Protein AF-A0A401ULP3-F1 (afdb_monomer_lite)

Radius of gyration: 19.51 Å; chains: 1; bounding box: 45×27×62 Å

Foldseek 3Di:
DDDDPVNVVVVLVVQLQVLLQPVLLVLLLVLLLVLCCVQPVVVDDDDPDDDPSQQSDPVQWDWAADPVGIDIDRQDWDQAPVRDIDRVLCCQQCLDDDNDDDPPDPSSHHRNSVVVSVVCCVVVVSSVVSSQVSSVVVVHNDD

Organism: NCBI:txid360422

InterPro domains:
  IPR059656 YomN [PF27376] (4-137)

Secondary structure (DSSP, 8-state):
----HHHHHHHHHHHHHHHIIIIIHHHHHHHHHHHIIIIIITT---SSS----GGG-GGGEEEEEETTEEEEEE--EEE-TTS-EEEHHHHHHHT---SS-SS--GGGS---HHHHHHHHHHHHTHHHHHHHHHHHHTT----

Structure (mmCIF, N/CA/C/O backbone):
data_AF-A0A401ULP3-F1
#
_entry.id   AF-A0A401ULP3-F1
#
loop_
_atom_site.group_PDB
_atom_site.id
_atom_site.type_symbol
_atom_site.label_atom_id
_atom_site.label_alt_id
_atom_site.label_comp_id
_atom_site.label_asym_id
_atom_site.label_entity_id
_atom_site.label_seq_id
_atom_site.pdbx_PDB_ins_code
_atom_site.Cartn_x
_atom_site.Cartn_y
_atom_site.Cartn_z
_atom_site.occupancy
_atom_site.B_iso_or_equiv
_atom_site.auth_seq_id
_atom_site.auth_comp_id
_atom_site.auth_asym_id
_atom_site.auth_atom_id
_atom_site.pdbx_PDB_model_num
ATOM 1 N N . MET A 1 1 ? -19.408 12.206 35.248 1.00 45.12 1 MET A N 1
ATOM 2 C CA . MET A 1 1 ? -19.556 12.750 33.882 1.00 45.12 1 MET A CA 1
ATOM 3 C C . MET A 1 1 ? -20.337 11.733 33.071 1.00 45.12 1 MET A C 1
ATOM 5 O O . MET A 1 1 ? -19.832 10.638 32.865 1.00 45.12 1 MET A O 1
ATOM 9 N N . ALA A 1 2 ? -21.592 12.026 32.736 1.00 46.75 2 ALA A N 1
ATOM 10 C CA . ALA A 1 2 ? -22.386 11.152 31.881 1.00 46.75 2 ALA A CA 1
ATOM 11 C C . ALA A 1 2 ? -22.049 11.496 30.427 1.00 46.75 2 ALA A C 1
ATOM 13 O O . ALA A 1 2 ? -22.550 12.487 29.910 1.00 46.75 2 ALA A O 1
ATOM 14 N N . ASN A 1 3 ? -21.172 10.714 29.794 1.00 63.25 3 ASN A N 1
ATOM 15 C CA . ASN A 1 3 ? -21.033 10.775 28.340 1.00 63.25 3 ASN A CA 1
ATOM 16 C C . ASN A 1 3 ? -22.357 10.267 27.760 1.00 63.25 3 ASN A C 1
ATOM 18 O O . ASN A 1 3 ? -22.737 9.121 28.022 1.00 63.25 3 ASN A O 1
ATOM 22 N N . ASN A 1 4 ? -23.081 11.095 27.011 1.00 83.38 4 ASN A N 1
ATOM 23 C CA . ASN A 1 4 ? -24.243 10.595 26.281 1.00 83.38 4 ASN A CA 1
ATOM 24 C C . ASN A 1 4 ? -23.764 9.670 25.139 1.00 83.38 4 ASN A C 1
ATOM 26 O O . ASN A 1 4 ? -22.616 9.732 24.692 1.00 83.38 4 ASN A O 1
ATOM 30 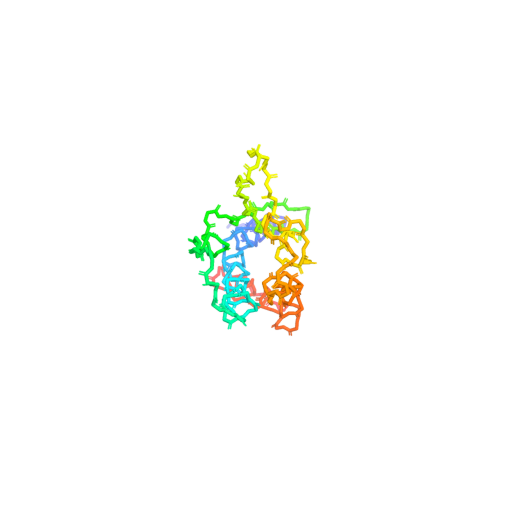N N . LEU A 1 5 ? -24.634 8.772 24.672 1.00 86.88 5 LEU A N 1
ATOM 31 C CA . LEU A 1 5 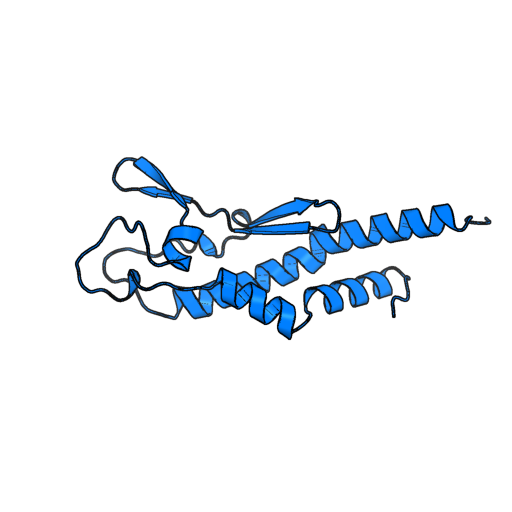? -24.282 7.777 23.651 1.00 86.88 5 LEU A CA 1
ATOM 32 C C . LEU A 1 5 ? -23.707 8.410 22.367 1.00 86.88 5 LEU A C 1
ATOM 34 O O . LEU A 1 5 ? -22.817 7.832 21.742 1.00 86.88 5 LEU A O 1
ATOM 38 N N . ALA A 1 6 ? -24.178 9.602 21.989 1.00 89.69 6 ALA A N 1
ATOM 39 C CA . ALA A 1 6 ? -23.720 10.296 20.790 1.00 89.69 6 ALA A CA 1
ATOM 40 C C . ALA A 1 6 ? -22.247 10.725 20.896 1.00 89.69 6 ALA A C 1
ATOM 42 O O . ALA A 1 6 ? -21.482 10.520 19.953 1.00 89.69 6 ALA A O 1
ATOM 43 N N . GLU A 1 7 ? -21.822 11.237 22.053 1.00 89.06 7 GLU A N 1
ATOM 44 C CA . GLU A 1 7 ? -20.424 11.603 22.316 1.00 89.06 7 GLU A CA 1
ATOM 45 C C . GLU A 1 7 ? -19.494 10.387 22.273 1.00 89.06 7 GLU A C 1
ATOM 47 O O . GLU A 1 7 ? -18.402 10.451 21.703 1.00 89.06 7 GLU A O 1
ATOM 52 N N . VAL A 1 8 ? -19.936 9.248 22.820 1.00 88.31 8 VAL A N 1
ATOM 53 C CA . VAL A 1 8 ? -19.160 7.998 22.778 1.00 88.31 8 VAL A CA 1
ATOM 54 C C . VAL A 1 8 ? -18.982 7.514 21.338 1.00 88.31 8 VAL A C 1
ATOM 56 O O . VAL A 1 8 ? -17.871 7.151 20.948 1.00 88.31 8 VAL A O 1
ATOM 59 N N . ILE A 1 9 ? -20.045 7.549 20.526 1.00 90.00 9 ILE A N 1
ATOM 60 C CA . ILE A 1 9 ? -19.991 7.157 19.110 1.00 90.00 9 ILE A CA 1
ATOM 61 C C . ILE A 1 9 ? -19.081 8.099 18.316 1.00 90.00 9 ILE A C 1
ATOM 63 O O . ILE A 1 9 ? -18.267 7.630 17.520 1.00 90.00 9 ILE A O 1
ATOM 67 N N . ALA A 1 10 ? -19.192 9.412 18.527 1.00 91.25 10 ALA A N 1
ATOM 68 C CA . ALA A 1 10 ? -18.354 10.394 17.845 1.00 91.25 10 ALA A CA 1
ATOM 69 C C . ALA A 1 10 ? -16.866 10.162 18.145 1.00 91.25 10 ALA A C 1
ATOM 71 O O . ALA A 1 10 ? -16.050 10.090 17.224 1.00 91.25 10 ALA A O 1
ATOM 72 N N . LYS A 1 11 ? -16.525 9.931 19.418 1.00 91.25 11 LYS A N 1
ATOM 73 C CA . LYS A 1 11 ? -15.151 9.637 19.836 1.00 91.25 11 LYS A CA 1
ATOM 74 C C . LYS A 1 11 ? -14.634 8.317 19.264 1.00 91.25 11 LYS A C 1
ATOM 76 O O . LYS A 1 11 ? -13.493 8.256 18.817 1.00 91.25 11 LYS A O 1
ATOM 81 N N . ALA A 1 12 ? -15.462 7.271 19.242 1.00 92.06 12 ALA A N 1
ATOM 82 C CA . ALA A 1 12 ? -15.093 5.991 18.639 1.00 92.06 12 ALA A CA 1
ATOM 83 C C . ALA A 1 12 ? -14.776 6.136 17.142 1.00 92.06 12 ALA A C 1
ATOM 85 O O . ALA A 1 12 ? -13.785 5.584 16.672 1.00 92.06 12 ALA A O 1
ATOM 86 N N . LYS A 1 13 ? -15.579 6.919 16.406 1.00 92.00 13 LYS A N 1
ATOM 87 C CA . LYS A 1 13 ? -15.349 7.205 14.981 1.00 92.00 13 LYS A CA 1
ATOM 88 C C . LYS A 1 13 ? -14.049 7.968 14.752 1.00 92.00 13 LYS A C 1
ATOM 90 O O . LYS A 1 13 ? -13.292 7.607 13.860 1.00 92.00 13 LYS A O 1
ATOM 95 N N . GLU A 1 14 ? -13.766 8.985 15.563 1.00 92.69 14 GLU A N 1
ATOM 96 C CA . GLU A 1 14 ? -12.517 9.748 15.457 1.00 92.69 14 GLU A CA 1
ATOM 97 C C . GLU A 1 14 ? -11.289 8.863 15.717 1.00 92.69 14 GLU A C 1
ATOM 99 O O . GLU A 1 14 ? -10.297 8.933 14.991 1.00 92.69 14 GLU A O 1
ATOM 104 N N . VAL A 1 15 ? -11.361 7.999 16.733 1.00 94.38 15 VAL A N 1
ATOM 105 C CA . VAL A 1 15 ? -10.285 7.055 17.056 1.00 94.38 15 VAL A CA 1
ATOM 106 C C . VAL A 1 15 ? -10.091 6.043 15.931 1.00 94.38 15 VAL A C 1
ATOM 108 O O . VAL A 1 15 ? -8.959 5.850 15.494 1.00 94.38 15 VAL A O 1
ATOM 111 N N . ALA A 1 16 ? -11.173 5.454 15.417 1.00 95.00 16 ALA A N 1
ATOM 112 C CA . ALA A 1 16 ? -11.109 4.535 14.285 1.00 95.00 16 ALA A CA 1
ATOM 113 C C . ALA A 1 16 ? -10.494 5.206 13.050 1.00 95.00 16 ALA A C 1
ATOM 115 O O . ALA A 1 16 ? -9.631 4.621 12.405 1.00 95.00 16 ALA A O 1
ATOM 116 N N . GLN A 1 17 ? -10.872 6.453 12.759 1.00 94.88 17 GLN A N 1
ATOM 117 C CA . GLN A 1 17 ? -10.335 7.199 11.624 1.00 94.88 17 GLN A CA 1
ATOM 118 C C . GLN A 1 17 ? -8.822 7.426 11.744 1.00 94.88 17 GLN A C 1
ATOM 120 O O . GLN A 1 17 ? -8.090 7.220 10.777 1.00 94.88 17 GLN A O 1
ATOM 125 N N . LYS A 1 18 ? -8.333 7.788 12.937 1.00 95.56 18 LYS A N 1
ATOM 126 C CA . LYS A 1 18 ? -6.889 7.920 13.189 1.00 95.56 18 LYS A CA 1
ATOM 127 C C . LYS A 1 18 ? -6.159 6.589 13.027 1.00 95.56 18 LYS A C 1
ATOM 129 O O . LYS A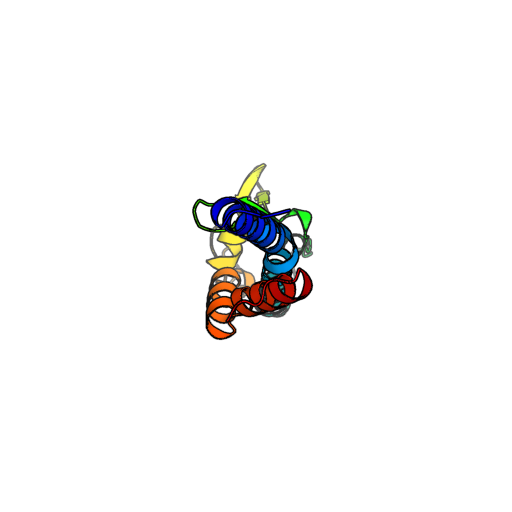 1 18 ? -5.057 6.585 12.493 1.00 95.56 18 LYS A O 1
ATOM 134 N N . ILE A 1 19 ? -6.771 5.487 13.458 1.00 97.38 19 ILE A N 1
ATOM 135 C CA . ILE A 1 19 ? -6.184 4.151 13.307 1.00 97.38 19 ILE A CA 1
ATOM 136 C C . ILE A 1 19 ? -6.097 3.743 11.835 1.00 97.38 19 ILE A C 1
ATOM 138 O O . ILE A 1 19 ? -5.112 3.147 11.400 1.00 97.38 19 ILE A O 1
ATOM 142 N N . LEU A 1 20 ? -7.125 4.079 11.051 1.00 97.38 20 LEU A N 1
ATOM 143 C CA . LEU A 1 20 ? -7.113 3.837 9.616 1.00 97.38 20 LEU A CA 1
ATOM 144 C C . LEU A 1 20 ? -5.925 4.560 8.962 1.00 97.38 20 LEU A C 1
ATOM 146 O O . LEU A 1 20 ? -5.104 3.933 8.301 1.00 97.38 20 LEU A O 1
ATOM 150 N N . GLU A 1 21 ? -5.796 5.864 9.195 1.00 96.94 21 GLU A N 1
ATOM 151 C CA . GLU A 1 21 ? -4.762 6.704 8.572 1.00 96.94 21 GLU A CA 1
ATOM 152 C C . GLU A 1 21 ? -3.325 6.358 8.943 1.00 96.94 21 GLU A C 1
ATOM 154 O O . GLU A 1 21 ? -2.421 6.673 8.173 1.00 96.94 21 GLU A O 1
ATOM 159 N N . ASN A 1 22 ? -3.115 5.740 10.102 1.00 97.12 22 ASN A N 1
ATOM 160 C CA . ASN A 1 22 ? -1.786 5.413 10.587 1.00 97.12 22 ASN A CA 1
ATOM 161 C C . ASN A 1 22 ? -1.555 3.905 10.497 1.00 97.12 22 ASN A C 1
ATOM 163 O O . ASN A 1 22 ? -1.022 3.422 9.502 1.00 97.12 22 ASN A O 1
ATOM 167 N N . GLU A 1 23 ? -1.978 3.147 11.505 1.00 98.31 23 GLU A N 1
ATOM 168 C CA . GLU A 1 23 ? -1.590 1.751 11.681 1.00 98.31 23 GLU A CA 1
ATOM 169 C C . GLU A 1 23 ? -2.104 0.849 10.549 1.00 98.31 23 GLU A C 1
ATOM 171 O O . GLU A 1 23 ? -1.364 -0.002 10.048 1.00 98.31 23 GLU A O 1
ATOM 176 N N . VAL A 1 24 ? -3.346 1.046 10.093 1.00 98.06 24 VAL A N 1
ATOM 177 C CA . VAL A 1 24 ? -3.898 0.255 8.976 1.00 98.06 24 VAL A CA 1
ATOM 178 C C . VAL A 1 24 ? -3.233 0.637 7.657 1.00 98.06 24 VAL A C 1
ATOM 180 O O . VAL A 1 24 ? -2.859 -0.253 6.894 1.00 98.06 24 VAL A O 1
ATOM 183 N N . ALA A 1 25 ? -3.053 1.933 7.388 1.00 98.25 25 ALA A N 1
ATOM 184 C CA . ALA A 1 25 ? -2.362 2.389 6.188 1.00 98.25 25 ALA A CA 1
ATOM 185 C C . ALA A 1 25 ? -0.921 1.863 6.131 1.00 98.25 25 ALA A C 1
ATOM 187 O O . ALA A 1 25 ? -0.490 1.364 5.096 1.00 98.25 25 ALA A O 1
ATOM 188 N N . GLU A 1 26 ? -0.190 1.902 7.247 1.00 98.31 26 GLU A N 1
ATOM 189 C CA . GLU A 1 26 ? 1.175 1.382 7.340 1.00 98.31 26 GLU A CA 1
ATOM 190 C C . GLU A 1 26 ? 1.241 -0.129 7.094 1.00 98.31 26 GLU A C 1
ATOM 192 O O . GLU A 1 26 ? 2.126 -0.595 6.374 1.00 98.31 26 GLU A O 1
ATOM 197 N N . ALA A 1 27 ? 0.281 -0.892 7.622 1.00 98.38 27 ALA A N 1
ATOM 198 C CA . ALA A 1 27 ? 0.191 -2.324 7.362 1.00 98.38 27 ALA A CA 1
ATOM 199 C C . ALA A 1 27 ? -0.071 -2.633 5.876 1.00 98.38 27 ALA A C 1
ATOM 201 O O . ALA A 1 27 ? 0.548 -3.544 5.326 1.00 98.38 27 ALA A O 1
ATOM 202 N N . ILE A 1 28 ? -0.943 -1.862 5.215 1.00 98.31 28 ILE A N 1
ATOM 203 C CA . ILE A 1 28 ? -1.226 -2.006 3.777 1.00 98.31 28 ILE A CA 1
ATOM 204 C C . ILE A 1 28 ? 0.002 -1.629 2.939 1.00 98.31 28 ILE A C 1
ATOM 206 O O . ILE A 1 28 ? 0.373 -2.383 2.045 1.00 98.31 28 ILE A O 1
ATOM 210 N N . ILE A 1 29 ? 0.668 -0.512 3.253 1.00 98.56 29 ILE A N 1
ATOM 211 C CA . ILE A 1 29 ? 1.892 -0.080 2.557 1.00 98.56 29 ILE A CA 1
ATOM 212 C C . ILE A 1 29 ? 2.969 -1.160 2.657 1.00 98.56 29 ILE A C 1
ATOM 214 O O . ILE A 1 29 ? 3.625 -1.467 1.665 1.00 98.56 29 ILE A O 1
ATOM 218 N N . LYS A 1 30 ? 3.142 -1.763 3.837 1.00 98.56 30 LYS A N 1
ATOM 219 C CA . LYS A 1 30 ? 4.111 -2.844 4.026 1.00 98.56 30 LYS A CA 1
ATOM 220 C C . LYS A 1 30 ? 3.774 -4.069 3.173 1.00 98.56 30 LYS A C 1
ATOM 222 O O . LYS A 1 30 ? 4.665 -4.607 2.525 1.00 98.56 30 LYS A O 1
ATOM 227 N N . LEU A 1 31 ? 2.502 -4.469 3.136 1.00 98.56 31 LEU A N 1
ATOM 228 C CA . LEU A 1 31 ? 2.048 -5.569 2.284 1.00 98.56 31 LEU A CA 1
ATOM 229 C C . LEU A 1 31 ? 2.341 -5.285 0.801 1.00 98.56 31 LEU A C 1
ATOM 231 O O . LEU A 1 31 ? 2.897 -6.132 0.106 1.0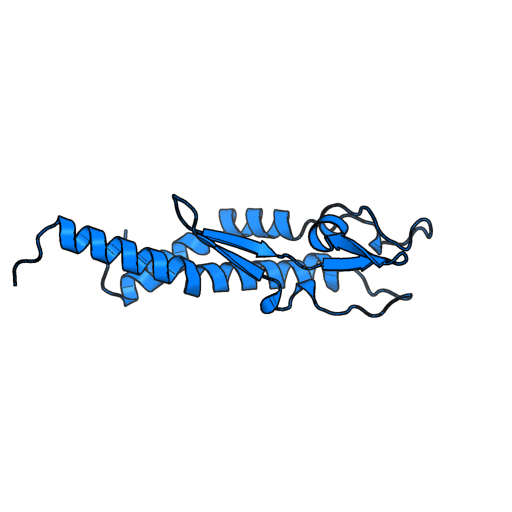0 98.56 31 LEU A O 1
ATOM 235 N N . GLU A 1 32 ? 2.049 -4.072 0.328 1.00 98.56 32 GLU A N 1
ATOM 236 C CA . GLU A 1 32 ? 2.343 -3.678 -1.054 1.00 98.56 32 GLU A CA 1
ATOM 237 C C . GLU A 1 32 ? 3.853 -3.637 -1.331 1.00 98.56 32 GLU A C 1
ATOM 239 O O . GLU A 1 32 ? 4.305 -4.094 -2.377 1.00 98.56 32 GLU A O 1
ATOM 244 N N . GLN A 1 33 ? 4.671 -3.165 -0.384 1.00 98.56 33 GLN A N 1
ATOM 245 C CA . GLN A 1 33 ? 6.135 -3.212 -0.487 1.00 98.56 33 GLN A CA 1
ATOM 246 C C . GLN A 1 33 ? 6.671 -4.647 -0.596 1.00 98.56 33 GLN A C 1
ATOM 248 O O . GLN A 1 33 ? 7.647 -4.872 -1.324 1.00 98.56 33 GLN A O 1
ATOM 253 N N . ASP A 1 34 ? 6.059 -5.600 0.106 1.00 98.44 34 ASP A N 1
ATOM 254 C CA . ASP A 1 34 ? 6.412 -7.018 0.035 1.00 98.44 34 ASP A CA 1
ATOM 255 C C . ASP A 1 34 ? 6.044 -7.603 -1.341 1.00 98.44 34 ASP A C 1
ATOM 257 O O . ASP A 1 34 ? 6.877 -8.272 -1.961 1.00 98.44 34 ASP A O 1
ATOM 261 N N . HIS A 1 35 ? 4.874 -7.255 -1.889 1.00 98.38 35 HIS A N 1
ATOM 262 C CA . HIS A 1 35 ? 4.498 -7.605 -3.265 1.00 98.38 35 HIS A CA 1
ATOM 263 C C . HIS A 1 35 ? 5.391 -6.947 -4.315 1.00 98.38 35 HIS A C 1
ATOM 265 O O . HIS A 1 35 ? 5.831 -7.619 -5.240 1.00 98.38 35 HIS A O 1
ATOM 271 N N . ILE A 1 36 ? 5.767 -5.677 -4.166 1.00 97.81 36 ILE A N 1
ATOM 272 C CA . ILE A 1 36 ? 6.724 -5.030 -5.076 1.00 97.81 36 ILE A CA 1
ATOM 273 C C . ILE A 1 36 ? 8.061 -5.774 -5.043 1.00 97.81 36 ILE A C 1
ATOM 275 O O . ILE A 1 36 ? 8.674 -6.027 -6.083 1.00 97.81 36 ILE A O 1
ATOM 279 N N . GLN A 1 37 ? 8.529 -6.166 -3.856 1.00 97.25 37 GLN A N 1
ATOM 280 C CA . GLN A 1 37 ? 9.763 -6.933 -3.753 1.00 97.25 37 GLN A CA 1
ATOM 281 C C . GLN A 1 37 ? 9.642 -8.286 -4.460 1.00 97.25 37 GLN A C 1
ATOM 283 O O . GLN A 1 37 ? 10.515 -8.636 -5.252 1.00 97.25 37 GLN A O 1
ATOM 288 N N . LYS A 1 38 ? 8.584 -9.040 -4.168 1.00 96.88 38 LYS A N 1
ATOM 289 C CA . LYS A 1 38 ? 8.372 -10.405 -4.655 1.00 96.88 38 LYS A CA 1
ATOM 290 C C . LYS A 1 38 ? 8.041 -10.444 -6.147 1.00 96.88 38 LYS A C 1
ATOM 292 O O . LYS A 1 38 ? 8.704 -11.153 -6.899 1.00 96.88 38 LYS A O 1
ATOM 297 N N . ASP A 1 39 ? 7.055 -9.665 -6.559 1.00 96.19 39 ASP A N 1
ATOM 298 C CA . ASP A 1 39 ? 6.417 -9.760 -7.869 1.00 96.19 39 ASP A CA 1
ATOM 299 C C . ASP A 1 39 ? 7.130 -8.888 -8.914 1.00 96.19 39 ASP A C 1
ATOM 301 O O . ASP A 1 39 ? 7.092 -9.205 -10.099 1.00 96.19 39 ASP A O 1
ATOM 305 N N . VAL A 1 40 ? 7.840 -7.826 -8.500 1.00 94.50 40 VAL A N 1
ATOM 306 C CA . VAL A 1 40 ? 8.558 -6.924 -9.422 1.00 94.50 40 VAL A CA 1
ATOM 307 C C . VAL A 1 40 ? 10.070 -7.109 -9.330 1.00 94.50 40 VAL A C 1
ATOM 309 O O . VAL A 1 40 ? 10.735 -7.402 -10.325 1.00 94.50 40 VAL A O 1
ATOM 312 N N . TYR A 1 41 ? 10.654 -6.908 -8.147 1.00 93.50 41 TYR A N 1
ATOM 313 C CA . TYR A 1 41 ? 12.111 -6.841 -8.022 1.00 93.50 41 TYR A CA 1
ATOM 314 C C . TYR A 1 41 ? 12.781 -8.217 -8.033 1.00 93.50 41 TYR A C 1
ATOM 316 O O . TYR A 1 41 ? 13.852 -8.362 -8.620 1.00 93.50 41 TYR A O 1
ATOM 324 N N . ASN A 1 42 ? 12.159 -9.236 -7.451 1.00 93.50 42 ASN A N 1
ATOM 325 C CA . ASN A 1 42 ? 12.703 -10.592 -7.455 1.00 93.50 42 ASN A CA 1
ATOM 326 C C . ASN A 1 42 ? 12.412 -11.339 -8.765 1.00 93.50 42 ASN A C 1
ATOM 328 O O . ASN A 1 42 ? 13.083 -12.327 -9.048 1.00 93.50 42 ASN A O 1
ATOM 332 N N . ALA A 1 43 ? 11.464 -10.863 -9.580 1.00 91.06 43 ALA A N 1
ATOM 333 C CA . ALA A 1 43 ? 11.083 -11.517 -10.832 1.00 91.06 43 ALA A CA 1
ATOM 334 C C . ALA A 1 43 ? 12.220 -11.562 -11.871 1.00 91.06 43 ALA A C 1
ATOM 336 O O . ALA A 1 43 ? 12.286 -12.483 -12.679 1.00 91.06 43 ALA A O 1
ATOM 337 N N . TYR A 1 44 ? 13.123 -10.576 -11.868 1.00 86.00 44 TYR A N 1
ATOM 338 C CA . TYR A 1 44 ? 14.301 -10.549 -12.744 1.00 86.00 44 TYR A CA 1
ATOM 339 C C . TYR A 1 44 ? 15.352 -9.551 -12.241 1.00 86.00 44 TYR A C 1
ATOM 341 O O . TYR A 1 44 ? 15.086 -8.748 -11.348 1.00 86.00 44 TYR A O 1
ATOM 349 N N . THR A 1 45 ? 16.535 -9.538 -12.856 1.00 85.38 45 THR A N 1
ATOM 350 C CA . THR A 1 45 ? 17.557 -8.494 -12.663 1.00 85.38 45 THR A CA 1
ATOM 351 C C . THR A 1 45 ? 17.761 -7.746 -13.985 1.00 85.38 45 THR A C 1
ATOM 353 O O . THR A 1 45 ? 18.154 -8.383 -14.967 1.00 85.38 45 THR A O 1
ATOM 356 N N . PRO A 1 46 ? 17.478 -6.430 -14.069 1.00 81.31 46 PRO A N 1
ATOM 357 C CA . PRO A 1 46 ? 17.662 -5.685 -15.309 1.00 81.31 46 PRO A CA 1
ATOM 358 C C . PRO A 1 46 ? 19.148 -5.590 -15.672 1.00 81.31 46 PRO A C 1
ATOM 360 O O . PRO A 1 46 ? 19.995 -5.419 -14.798 1.00 81.31 46 PRO A O 1
ATOM 363 N N . LYS A 1 47 ? 19.460 -5.687 -16.969 1.00 80.50 47 LYS A N 1
ATOM 364 C CA . LYS A 1 47 ? 20.838 -5.594 -17.490 1.00 80.50 47 LYS A CA 1
ATOM 365 C C . LYS A 1 47 ? 21.183 -4.224 -18.078 1.00 80.50 47 LYS A C 1
ATOM 367 O O . LYS A 1 47 ? 22.355 -3.889 -18.176 1.00 80.50 47 LYS A O 1
ATOM 372 N N . ILE A 1 48 ? 20.167 -3.467 -18.490 1.00 77.06 48 ILE A N 1
ATOM 373 C CA . ILE A 1 48 ? 20.310 -2.242 -19.294 1.00 77.06 48 ILE A CA 1
ATOM 374 C C . ILE A 1 48 ? 19.999 -0.956 -18.513 1.00 77.06 48 ILE A C 1
ATOM 376 O O . ILE A 1 48 ? 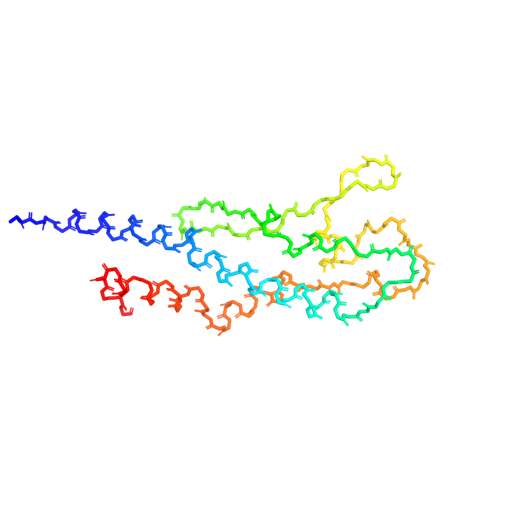20.260 0.133 -19.009 1.00 77.06 48 ILE A O 1
ATOM 380 N N . TYR A 1 49 ? 19.470 -1.067 -17.292 1.00 75.19 49 TYR A N 1
ATOM 381 C CA . TYR A 1 49 ? 19.257 0.070 -16.397 1.00 75.19 49 TYR A CA 1
ATOM 382 C C . TYR A 1 49 ? 19.406 -0.348 -14.928 1.00 75.19 49 TYR A C 1
ATOM 384 O O . TYR A 1 49 ? 19.087 -1.487 -14.570 1.00 75.19 49 TYR A O 1
ATOM 392 N N . PRO A 1 50 ? 19.850 0.560 -14.047 1.00 79.94 50 PRO A N 1
ATOM 393 C CA . PRO A 1 50 ? 19.757 0.356 -12.609 1.00 79.94 50 PRO A CA 1
ATOM 394 C C . PRO A 1 50 ? 18.317 0.583 -12.130 1.00 79.94 50 PRO A C 1
ATOM 396 O O . PRO A 1 50 ? 17.642 1.514 -12.567 1.00 79.94 50 PRO A O 1
ATOM 399 N N . ARG A 1 51 ? 17.834 -0.239 -11.191 1.00 85.75 51 ARG A N 1
ATOM 400 C CA . ARG A 1 51 ? 16.554 0.039 -10.519 1.00 85.75 51 ARG A CA 1
ATOM 401 C C . ARG A 1 51 ? 16.728 1.187 -9.534 1.00 85.75 51 ARG A C 1
ATOM 403 O O . ARG A 1 51 ? 17.637 1.144 -8.711 1.00 85.75 51 ARG A O 1
ATOM 410 N N . THR A 1 52 ? 15.813 2.151 -9.557 1.00 89.31 52 THR A N 1
ATOM 411 C CA . THR A 1 52 ? 15.833 3.270 -8.601 1.00 89.31 52 THR A CA 1
ATOM 412 C C . THR A 1 52 ? 15.395 2.853 -7.195 1.00 89.31 52 THR A C 1
ATOM 414 O O . THR A 1 52 ? 15.794 3.463 -6.209 1.00 89.31 52 THR A O 1
ATOM 417 N N . GLY A 1 53 ? 14.575 1.802 -7.089 1.00 92.44 53 GLY A N 1
ATOM 418 C CA . GLY A 1 53 ? 13.975 1.370 -5.826 1.00 92.44 53 GLY A CA 1
ATOM 419 C C . GLY A 1 53 ? 12.728 2.169 -5.425 1.00 92.44 53 GLY A C 1
ATOM 420 O O . GLY A 1 53 ? 12.078 1.807 -4.444 1.00 92.44 53 GLY A O 1
ATOM 421 N N . ASP A 1 54 ? 12.352 3.191 -6.200 1.00 95.44 54 ASP A N 1
ATOM 422 C CA . ASP A 1 54 ? 11.345 4.187 -5.815 1.00 95.44 54 ASP A CA 1
ATOM 423 C C . ASP A 1 54 ? 9.953 3.612 -5.566 1.00 95.44 54 ASP A C 1
ATOM 425 O O . ASP A 1 54 ? 9.271 4.106 -4.674 1.00 95.44 54 ASP A O 1
ATOM 429 N N . LEU A 1 55 ? 9.553 2.534 -6.253 1.00 95.38 55 LEU A N 1
ATOM 430 C CA . LEU A 1 55 ? 8.247 1.901 -6.014 1.00 95.38 55 LEU A CA 1
ATOM 431 C C . LEU A 1 55 ? 8.042 1.522 -4.539 1.00 95.38 55 LEU A C 1
ATOM 433 O O . LEU A 1 55 ? 6.920 1.551 -4.053 1.00 95.38 55 LEU A O 1
ATOM 437 N N . LYS A 1 56 ? 9.115 1.199 -3.804 1.00 96.75 56 LYS A N 1
ATOM 438 C CA . LYS A 1 56 ? 9.033 0.830 -2.383 1.00 96.75 56 LYS A CA 1
ATOM 439 C C . LYS A 1 56 ? 9.186 2.015 -1.430 1.00 96.75 56 LYS A C 1
ATOM 441 O O . LYS A 1 56 ? 9.046 1.819 -0.225 1.00 96.75 56 LYS A O 1
ATOM 446 N N . LYS A 1 57 ? 9.518 3.216 -1.903 1.00 97.44 57 LYS A N 1
ATOM 447 C CA . LYS A 1 57 ? 9.752 4.362 -1.016 1.00 97.44 57 LYS A CA 1
ATOM 448 C C . LYS A 1 57 ? 8.443 4.823 -0.391 1.00 97.44 57 LYS A C 1
ATOM 450 O O . LYS A 1 57 ? 7.458 5.021 -1.093 1.00 97.44 57 LYS A O 1
ATOM 455 N N . LYS A 1 58 ? 8.437 5.003 0.934 1.00 94.88 58 LYS A N 1
ATOM 456 C CA . LYS A 1 58 ? 7.224 5.353 1.689 1.00 94.88 58 LYS A CA 1
ATOM 457 C C . LYS A 1 58 ? 6.645 6.697 1.232 1.00 94.88 58 LYS A C 1
ATOM 459 O O . LYS A 1 58 ? 5.429 6.834 1.214 1.00 94.88 58 LYS A O 1
ATOM 464 N N . GLU A 1 59 ? 7.481 7.645 0.796 1.00 96.62 59 GLU A N 1
ATOM 465 C CA . GLU A 1 59 ? 7.011 8.928 0.254 1.00 96.62 59 GLU A CA 1
ATOM 466 C C . GLU A 1 59 ? 6.173 8.810 -1.030 1.00 96.62 59 GLU A C 1
ATOM 468 O O . GLU A 1 59 ? 5.400 9.717 -1.330 1.00 96.62 59 GLU A O 1
ATOM 473 N N . ASN A 1 60 ? 6.271 7.691 -1.757 1.00 97.69 60 ASN A N 1
ATOM 474 C CA . ASN A 1 60 ? 5.485 7.448 -2.965 1.00 97.69 60 ASN A CA 1
ATOM 475 C C . ASN A 1 60 ? 4.126 6.800 -2.678 1.00 97.69 60 ASN A C 1
ATOM 477 O O . ASN A 1 60 ? 3.387 6.507 -3.615 1.00 97.69 60 ASN A O 1
ATOM 481 N N . PHE A 1 61 ? 3.765 6.589 -1.411 1.00 98.12 61 PHE A N 1
ATOM 482 C CA . PHE A 1 61 ? 2.437 6.126 -1.024 1.00 98.12 61 PHE A CA 1
ATOM 483 C C . PHE A 1 61 ? 1.605 7.298 -0.516 1.00 98.12 61 PHE A C 1
ATOM 485 O O . PHE A 1 61 ? 1.935 7.945 0.479 1.00 98.12 61 PHE A O 1
ATOM 492 N N . LYS A 1 62 ? 0.486 7.554 -1.189 1.00 97.88 62 LYS A N 1
ATOM 493 C CA . LYS A 1 62 ? -0.491 8.564 -0.800 1.00 97.88 62 LYS A CA 1
ATOM 494 C C . LYS A 1 62 ? -1.630 7.913 -0.027 1.00 97.88 62 LYS A C 1
ATOM 496 O O . LYS A 1 62 ? -2.208 6.928 -0.484 1.00 97.88 62 LYS A O 1
ATOM 501 N N . ILE A 1 63 ? -1.961 8.499 1.120 1.00 97.81 63 ILE A N 1
ATOM 502 C CA . ILE A 1 63 ? -3.094 8.100 1.956 1.00 97.81 63 ILE A CA 1
ATOM 503 C C . ILE A 1 63 ? -4.147 9.202 1.865 1.00 97.81 63 ILE A C 1
ATOM 505 O O . ILE A 1 63 ? -3.855 10.370 2.122 1.00 97.81 63 ILE A O 1
ATOM 509 N N . GLU A 1 64 ? -5.372 8.844 1.495 1.00 96.94 64 GLU A N 1
ATOM 510 C CA . GLU A 1 64 ? -6.486 9.784 1.357 1.00 96.94 64 GLU A CA 1
ATOM 511 C C . GLU A 1 64 ? -7.700 9.295 2.139 1.00 96.94 64 GLU A C 1
ATOM 513 O O . GLU A 1 64 ? -8.036 8.112 2.106 1.00 96.94 64 GLU A O 1
ATOM 518 N N . ARG A 1 65 ? -8.399 10.207 2.819 1.00 94.56 65 ARG A N 1
ATOM 519 C CA . ARG A 1 65 ? -9.684 9.891 3.453 1.00 94.56 65 ARG A CA 1
ATOM 520 C C . ARG A 1 65 ? -10.749 9.664 2.389 1.00 94.56 65 ARG A C 1
ATOM 522 O O . ARG A 1 65 ? -10.846 10.421 1.427 1.00 94.56 65 ARG A O 1
ATOM 529 N N . THR A 1 66 ? -11.601 8.677 2.616 1.00 92.94 66 THR A N 1
ATOM 530 C CA . THR A 1 66 ? -12.818 8.451 1.833 1.00 92.94 66 THR A CA 1
ATOM 531 C C . THR A 1 66 ? -14.037 8.530 2.747 1.00 92.94 66 THR A C 1
ATOM 533 O O . THR A 1 66 ? -13.906 8.580 3.970 1.00 92.94 66 THR A O 1
ATOM 536 N N . LEU A 1 67 ? -15.243 8.528 2.170 1.00 85.44 67 LEU A N 1
ATOM 537 C CA . LEU A 1 67 ? -16.489 8.547 2.948 1.00 85.44 67 LEU A CA 1
ATOM 538 C C . LEU A 1 67 ? -16.562 7.396 3.970 1.00 85.44 67 LEU A C 1
ATOM 540 O O . LEU A 1 67 ? -17.117 7.569 5.051 1.00 85.44 67 LEU A O 1
ATOM 544 N N . ASN A 1 68 ? -15.987 6.241 3.621 1.00 83.25 68 ASN A N 1
ATOM 545 C CA . ASN A 1 68 ? -16.105 4.995 4.377 1.00 83.25 68 ASN A CA 1
ATOM 546 C C . ASN A 1 68 ? -14.746 4.433 4.834 1.00 83.25 68 ASN A C 1
ATOM 548 O O . ASN A 1 68 ? -14.658 3.250 5.159 1.00 83.25 68 ASN A O 1
ATOM 552 N N . GLY A 1 69 ? -13.683 5.244 4.849 1.00 91.94 69 GLY A N 1
ATOM 553 C CA . GLY A 1 69 ? -12.371 4.813 5.326 1.00 91.94 69 GLY A CA 1
ATOM 554 C C . GLY A 1 69 ? -11.219 5.587 4.700 1.00 91.94 69 GLY A C 1
ATOM 555 O O . GLY A 1 69 ? -11.177 6.816 4.756 1.00 91.94 69 GLY A O 1
ATOM 556 N N . ILE A 1 70 ? -10.266 4.856 4.124 1.00 96.69 70 ILE A N 1
ATOM 557 C CA . ILE A 1 70 ? -9.074 5.416 3.482 1.00 96.69 70 ILE A CA 1
ATOM 558 C C . ILE A 1 70 ? -8.830 4.764 2.120 1.00 96.69 70 ILE A C 1
ATOM 560 O O . ILE A 1 70 ? -9.266 3.642 1.868 1.00 96.69 70 ILE A O 1
ATOM 564 N N . SER A 1 71 ? -8.100 5.467 1.267 1.00 96.75 71 SER A N 1
ATOM 565 C CA . SER A 1 71 ? -7.451 4.953 0.067 1.00 96.75 71 SER A CA 1
ATOM 566 C C . SER A 1 71 ? -5.942 5.012 0.282 1.00 96.75 71 SER A C 1
ATOM 568 O O . SER A 1 71 ? -5.434 6.026 0.761 1.00 96.75 71 SER A O 1
ATOM 570 N N . VAL A 1 72 ? -5.239 3.937 -0.064 1.00 97.56 72 VAL A N 1
ATOM 571 C CA . VAL A 1 72 ? -3.775 3.883 -0.107 1.00 97.56 72 VAL A CA 1
ATOM 572 C C . VAL A 1 72 ? -3.390 3.647 -1.560 1.00 97.56 72 VAL A C 1
ATOM 574 O O . VAL A 1 72 ? -3.869 2.694 -2.174 1.00 97.56 72 VAL A O 1
ATOM 577 N N . LYS A 1 73 ? -2.577 4.539 -2.127 1.00 97.38 73 LYS A N 1
ATOM 578 C CA . LYS A 1 73 ? -2.172 4.471 -3.532 1.00 97.38 73 LYS A CA 1
ATOM 579 C C . LYS A 1 73 ? -0.681 4.738 -3.681 1.00 97.38 73 LYS A C 1
ATOM 581 O O . LYS A 1 73 ? -0.202 5.781 -3.242 1.00 97.38 73 LYS A O 1
ATOM 586 N N . ASN A 1 74 ? 0.024 3.852 -4.375 1.00 97.94 74 ASN A N 1
ATOM 587 C CA . ASN A 1 74 ? 1.350 4.152 -4.894 1.00 97.94 74 ASN A CA 1
ATOM 588 C C . ASN A 1 74 ? 1.234 5.132 -6.077 1.00 97.94 74 ASN A C 1
ATOM 590 O O . ASN A 1 74 ? 0.454 4.916 -7.004 1.00 97.94 74 ASN A O 1
ATOM 594 N N . VAL A 1 75 ? 1.961 6.245 -6.017 1.00 97.62 75 VAL A N 1
ATOM 595 C CA . VAL A 1 75 ? 1.936 7.336 -7.004 1.00 97.62 75 VAL A CA 1
ATOM 596 C C . VAL A 1 75 ? 3.310 7.551 -7.641 1.00 97.62 75 VAL A C 1
ATOM 598 O O . VAL A 1 75 ? 3.634 8.659 -8.062 1.00 97.62 75 VAL A O 1
ATOM 601 N N . THR A 1 76 ? 4.137 6.501 -7.686 1.00 97.25 76 THR A N 1
ATOM 602 C CA . THR A 1 76 ? 5.476 6.572 -8.280 1.00 97.25 76 THR A CA 1
ATOM 603 C C . THR A 1 76 ? 5.387 6.988 -9.747 1.00 97.25 76 THR A C 1
ATOM 605 O O . THR A 1 76 ? 4.773 6.305 -10.567 1.00 97.25 76 THR A O 1
ATOM 608 N N . VAL A 1 77 ? 6.063 8.086 -10.076 1.00 95.50 77 VAL A N 1
ATOM 609 C CA . VAL A 1 77 ? 6.199 8.595 -11.441 1.00 95.50 77 VAL A CA 1
ATOM 610 C C . VAL A 1 77 ? 7.661 8.854 -11.772 1.00 95.50 77 VAL A C 1
ATOM 612 O O . VAL A 1 77 ? 8.419 9.275 -10.898 1.00 95.50 77 VAL A O 1
ATOM 615 N N . HIS A 1 78 ? 8.052 8.656 -13.030 1.00 91.94 78 HIS A N 1
ATOM 616 C CA . HIS A 1 78 ? 9.364 9.066 -13.550 1.00 91.94 78 HIS A CA 1
ATOM 617 C C . HIS A 1 78 ? 9.211 9.867 -14.840 1.00 91.94 78 HIS A C 1
ATOM 619 O O . HIS A 1 78 ? 8.169 9.819 -15.489 1.00 91.94 78 HIS A O 1
ATOM 625 N N . ASN A 1 79 ? 10.269 10.584 -15.215 1.00 89.88 79 ASN A N 1
ATOM 626 C CA . ASN A 1 79 ? 10.360 11.192 -16.537 1.00 89.88 79 ASN A CA 1
ATOM 627 C C . ASN A 1 79 ? 10.762 10.119 -17.555 1.00 89.88 79 ASN A C 1
ATOM 629 O O . ASN A 1 79 ? 11.760 9.423 -17.356 1.00 89.88 79 ASN A O 1
ATOM 633 N N . GLY A 1 80 ? 9.987 10.004 -18.627 1.00 84.94 80 GLY A N 1
ATOM 634 C CA . GLY A 1 80 ? 10.291 9.199 -19.798 1.00 84.94 80 GLY A CA 1
ATOM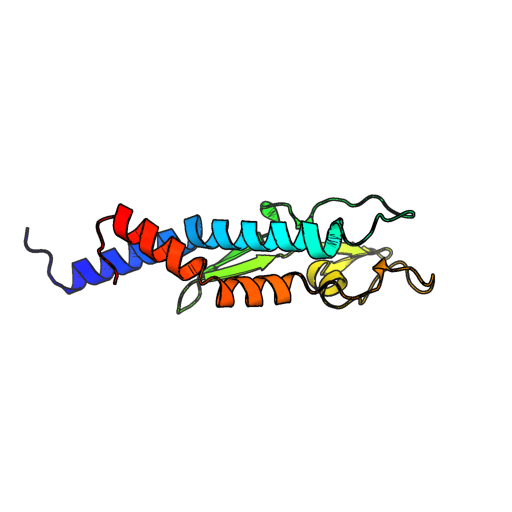 635 C C . GLY A 1 80 ? 11.440 9.772 -20.611 1.00 84.94 80 GLY A C 1
ATOM 636 O O . GLY A 1 80 ? 11.964 10.856 -20.331 1.00 84.94 80 GLY A O 1
ATOM 637 N N . VAL A 1 81 ? 11.826 9.043 -21.657 1.00 84.00 81 VAL A N 1
ATOM 638 C CA . VAL A 1 81 ? 12.979 9.416 -22.494 1.00 84.00 81 VAL A CA 1
ATOM 639 C C . VAL A 1 81 ? 12.750 10.743 -23.229 1.00 84.00 81 VAL A C 1
ATOM 641 O O . VAL A 1 81 ? 13.717 11.456 -23.492 1.00 84.00 81 VAL A O 1
ATOM 644 N N . ASN A 1 82 ? 11.496 11.129 -23.489 1.00 85.50 82 ASN A N 1
ATOM 645 C CA . ASN A 1 82 ? 11.157 12.407 -24.124 1.00 85.50 82 ASN A CA 1
ATOM 646 C C . ASN A 1 82 ? 10.735 13.489 -23.109 1.00 85.50 82 ASN A C 1
ATOM 648 O O . ASN A 1 82 ? 10.239 14.545 -23.503 1.00 85.50 82 ASN A O 1
ATOM 652 N N . GLY A 1 83 ? 10.952 13.255 -21.809 1.00 85.62 83 GLY A N 1
ATOM 653 C CA . GLY A 1 83 ? 10.615 14.190 -20.733 1.00 85.62 83 GLY A CA 1
ATOM 654 C C . GLY A 1 83 ? 9.146 14.167 -20.299 1.00 85.62 83 GLY A C 1
ATOM 655 O O . GLY A 1 83 ? 8.744 14.987 -19.476 1.00 85.62 83 GLY A O 1
ATOM 656 N N . GLU A 1 84 ? 8.338 13.247 -20.823 1.00 90.31 84 GLU A N 1
ATOM 657 C CA . GLU A 1 84 ? 6.961 13.031 -20.390 1.00 90.31 84 GLU A CA 1
ATOM 658 C C . GLU A 1 84 ? 6.896 12.382 -19.001 1.00 90.31 84 GLU A C 1
ATOM 660 O O . GLU A 1 84 ? 7.737 11.562 -18.649 1.00 90.31 84 GLU A O 1
ATOM 665 N N . VAL A 1 85 ? 5.884 12.711 -18.198 1.00 92.12 85 VAL A N 1
ATOM 666 C CA . VAL A 1 85 ? 5.684 12.058 -16.895 1.00 92.12 85 VAL A CA 1
ATOM 667 C C . VAL A 1 85 ? 4.991 10.715 -17.105 1.00 92.12 85 VAL A C 1
ATOM 669 O O . VAL A 1 85 ? 3.921 10.655 -17.711 1.00 92.12 85 VAL A O 1
ATOM 672 N N . LYS A 1 86 ? 5.576 9.643 -16.569 1.00 91.38 86 LYS A N 1
ATOM 673 C CA . LYS A 1 86 ? 5.075 8.272 -16.700 1.00 91.38 86 LYS A CA 1
ATOM 674 C C . LYS A 1 86 ? 4.611 7.735 -15.362 1.00 91.38 86 LYS A C 1
ATOM 676 O O . LYS A 1 86 ? 5.330 7.834 -14.370 1.00 91.38 86 LYS A O 1
ATOM 681 N N . ASP A 1 87 ? 3.432 7.123 -15.363 1.00 94.88 87 ASP A N 1
ATOM 682 C CA . ASP A 1 87 ? 2.928 6.349 -14.232 1.00 94.88 87 ASP A CA 1
ATOM 683 C C . ASP A 1 87 ? 3.651 4.996 -14.195 1.00 94.88 87 ASP A C 1
ATOM 685 O O . ASP A 1 87 ? 3.419 4.111 -15.027 1.00 94.88 87 ASP A O 1
ATOM 689 N N . ILE A 1 88 ? 4.582 4.856 -13.250 1.00 94.56 88 ILE A N 1
ATOM 690 C CA . ILE A 1 88 ? 5.409 3.652 -13.121 1.00 94.56 88 ILE A CA 1
ATOM 691 C C . ILE A 1 88 ? 4.598 2.495 -12.550 1.00 94.56 88 ILE A C 1
ATOM 693 O O . ILE A 1 88 ? 4.863 1.343 -12.888 1.00 94.56 88 ILE A O 1
ATOM 697 N N . VAL A 1 89 ? 3.585 2.791 -11.735 1.00 96.25 89 VAL A N 1
ATOM 698 C CA . VAL A 1 89 ? 2.680 1.776 -11.197 1.00 96.25 89 VAL A CA 1
ATOM 699 C C . VAL A 1 89 ? 1.895 1.144 -12.339 1.00 96.25 89 VAL A C 1
ATOM 701 O O . VAL A 1 89 ? 1.937 -0.070 -12.491 1.00 96.25 89 VAL A O 1
ATOM 704 N N . ASP A 1 90 ? 1.269 1.954 -13.194 1.00 95.88 90 ASP A N 1
ATOM 705 C CA . ASP A 1 90 ? 0.532 1.466 -14.367 1.00 95.88 90 ASP A CA 1
ATOM 706 C C . ASP A 1 90 ? 1.431 0.697 -15.347 1.00 95.88 90 ASP A C 1
ATOM 708 O O . ASP A 1 90 ? 1.066 -0.375 -15.834 1.00 95.88 90 ASP A O 1
ATOM 712 N N . THR A 1 91 ? 2.633 1.227 -15.589 1.00 93.62 91 THR A N 1
ATOM 713 C CA . THR A 1 91 ? 3.621 0.623 -16.492 1.00 93.62 91 THR A CA 1
ATOM 714 C C . THR A 1 91 ? 3.983 -0.793 -16.052 1.00 93.62 91 THR A C 1
ATOM 716 O O . THR A 1 91 ? 3.948 -1.723 -16.857 1.00 93.62 91 THR A O 1
ATOM 719 N N . VAL A 1 92 ? 4.293 -0.968 -14.764 1.00 93.81 92 VAL A N 1
ATOM 720 C CA . VAL A 1 92 ? 4.730 -2.249 -14.198 1.00 93.81 92 VAL A CA 1
ATOM 721 C C . VAL A 1 92 ? 3.562 -3.207 -13.977 1.00 93.81 92 VAL A C 1
ATOM 723 O O . VAL A 1 92 ? 3.679 -4.383 -14.316 1.00 93.81 92 VAL A O 1
ATOM 726 N N . GLU A 1 93 ? 2.434 -2.718 -13.457 1.00 96.31 93 GLU A N 1
ATOM 727 C CA . GLU A 1 93 ? 1.240 -3.530 -13.187 1.00 96.31 93 GLU A CA 1
ATOM 728 C C . GLU A 1 93 ? 0.754 -4.233 -14.460 1.00 96.31 93 GLU A C 1
ATOM 730 O O . GLU A 1 93 ? 0.469 -5.431 -14.443 1.00 96.31 93 GLU A O 1
ATOM 735 N N . TYR A 1 94 ? 0.716 -3.501 -15.578 1.00 94.88 94 TYR A N 1
ATOM 736 C CA . TYR A 1 94 ? 0.120 -3.972 -16.829 1.00 94.88 94 TYR A CA 1
ATOM 737 C C . TYR A 1 94 ? 1.122 -4.277 -17.940 1.00 94.88 94 TYR A C 1
ATOM 739 O O . TYR A 1 94 ? 0.700 -4.676 -19.023 1.00 94.88 94 TYR A O 1
ATOM 747 N N . GLY A 1 95 ? 2.423 -4.095 -17.712 1.00 91.25 95 GLY A N 1
ATOM 748 C CA . GLY A 1 95 ? 3.434 -4.428 -18.712 1.00 91.25 95 GLY A CA 1
ATOM 749 C C . GLY A 1 95 ? 3.396 -3.515 -19.947 1.00 91.25 95 GLY A C 1
ATOM 750 O O . GLY A 1 95 ? 3.576 -3.978 -21.070 1.00 91.25 95 GLY A O 1
ATOM 751 N N . ARG A 1 96 ? 3.068 -2.226 -19.791 1.00 90.56 96 ARG A N 1
ATOM 752 C CA . ARG A 1 96 ? 2.785 -1.324 -20.927 1.00 90.56 96 ARG A CA 1
ATOM 753 C C . ARG A 1 96 ? 3.505 0.009 -20.818 1.00 90.56 96 ARG A C 1
ATOM 755 O O . ARG A 1 96 ? 3.859 0.430 -19.732 1.00 90.56 96 ARG A O 1
ATOM 762 N N . ASN A 1 97 ? 3.671 0.705 -21.943 1.00 87.44 97 ASN A N 1
ATOM 763 C CA . ASN A 1 97 ? 4.307 2.027 -22.006 1.00 87.44 97 ASN A CA 1
ATOM 764 C C . ASN A 1 97 ? 5.774 2.056 -21.530 1.00 87.44 97 ASN A C 1
ATOM 766 O O . ASN A 1 97 ? 6.229 3.090 -21.055 1.00 87.44 97 ASN A O 1
ATOM 770 N N . TYR A 1 98 ? 6.549 0.976 -21.665 1.00 86.12 98 TYR A N 1
ATOM 771 C CA . TYR A 1 98 ? 7.997 1.026 -21.412 1.00 86.12 98 TYR A CA 1
ATOM 772 C C . TYR A 1 98 ? 8.717 1.908 -22.443 1.00 86.12 98 TYR A C 1
ATOM 774 O O . TYR A 1 98 ? 8.343 1.934 -23.611 1.00 86.12 98 TYR A O 1
ATOM 782 N N . ASP A 1 99 ? 9.756 2.637 -22.021 1.00 82.62 99 ASP A N 1
ATOM 783 C CA . ASP A 1 99 ? 10.596 3.423 -22.948 1.00 82.62 99 ASP A CA 1
ATOM 784 C C . ASP A 1 99 ? 11.480 2.539 -23.827 1.00 82.62 99 ASP A C 1
ATOM 786 O O . ASP A 1 99 ? 11.753 2.843 -24.985 1.00 82.62 99 ASP A O 1
ATOM 790 N N . PHE A 1 100 ? 11.923 1.421 -23.263 1.00 76.62 100 PHE A N 1
ATOM 791 C CA . PHE A 1 100 ? 12.724 0.428 -23.953 1.00 76.62 100 PHE A CA 1
ATOM 792 C C . PHE A 1 100 ? 11.790 -0.732 -24.280 1.00 76.62 100 PHE A C 1
ATOM 794 O O . PHE A 1 100 ? 11.330 -1.403 -23.366 1.00 76.62 100 PHE A O 1
ATOM 801 N N . THR A 1 101 ? 11.449 -0.919 -25.557 1.00 75.75 101 THR A N 1
ATOM 802 C CA . THR A 1 101 ? 10.583 -2.018 -26.015 1.00 75.75 101 THR A CA 1
ATOM 803 C C . THR A 1 101 ? 11.213 -2.775 -27.179 1.00 75.75 101 THR A C 1
ATOM 805 O O . THR A 1 101 ? 12.090 -2.247 -27.865 1.00 75.75 101 THR A O 1
ATOM 808 N N . GLY A 1 102 ? 10.767 -4.009 -27.423 1.00 68.12 102 GLY A N 1
ATOM 809 C CA . GLY A 1 102 ? 11.094 -4.748 -28.652 1.00 68.12 102 GLY A CA 1
ATOM 810 C C . GLY A 1 102 ? 12.386 -5.561 -28.585 1.00 68.12 102 GLY A C 1
ATOM 811 O O . GLY A 1 102 ? 12.902 -5.994 -29.612 1.00 68.12 102 GLY A O 1
ATOM 812 N N . TYR A 1 103 ? 12.891 -5.809 -27.378 1.00 65.31 103 TYR A N 1
ATOM 813 C CA . TYR A 1 103 ? 14.119 -6.576 -27.164 1.00 65.31 103 TYR A CA 1
ATOM 814 C C . TYR A 1 103 ? 13.876 -7.980 -26.576 1.00 65.31 103 TYR A C 1
ATOM 816 O O . TYR A 1 103 ? 14.815 -8.626 -26.112 1.00 65.31 103 TYR A O 1
ATOM 824 N N . ALA A 1 104 ? 12.622 -8.456 -26.587 1.00 62.34 104 ALA A N 1
ATOM 825 C CA . ALA A 1 104 ? 12.209 -9.767 -26.065 1.00 62.34 104 ALA A CA 1
ATOM 826 C C . ALA A 1 104 ? 12.614 -10.019 -24.595 1.00 62.34 104 ALA A C 1
ATOM 828 O O . ALA A 1 104 ? 12.845 -11.157 -24.182 1.00 62.34 104 ALA A O 1
ATOM 829 N N . TYR A 1 105 ? 12.732 -8.955 -23.797 1.00 65.44 105 TYR A N 1
ATOM 830 C CA . TYR A 1 105 ? 13.121 -9.060 -22.396 1.00 65.44 105 TYR A CA 1
ATOM 831 C C . TYR A 1 105 ? 11.904 -9.240 -21.486 1.00 65.44 105 TYR A C 1
ATOM 833 O O . TYR A 1 105 ? 10.867 -8.610 -21.667 1.00 65.44 105 TYR A O 1
ATOM 841 N N . SER A 1 106 ? 12.079 -10.021 -20.419 1.00 74.69 106 SER A N 1
ATOM 842 C CA . SER A 1 106 ? 11.042 -10.310 -19.418 1.00 74.69 106 SER A CA 1
ATOM 843 C C . SER A 1 106 ? 10.585 -9.102 -18.587 1.00 74.69 106 SER A C 1
ATOM 845 O O . SER A 1 106 ? 9.710 -9.244 -17.733 1.00 74.69 106 SER A O 1
ATOM 847 N N . TYR A 1 107 ? 11.176 -7.917 -18.775 1.00 74.25 107 TYR A N 1
ATOM 848 C CA . TYR A 1 107 ? 10.780 -6.723 -18.028 1.00 74.25 107 TYR A CA 1
ATOM 849 C C . TYR A 1 107 ? 9.517 -6.054 -18.575 1.00 74.25 107 TYR A C 1
ATOM 851 O O . TYR A 1 107 ? 8.931 -5.266 -17.845 1.00 74.25 107 TYR A O 1
ATOM 859 N N . GLU A 1 108 ? 9.115 -6.354 -19.815 1.00 81.62 108 GLU A N 1
ATOM 860 C CA . GLU A 1 108 ? 7.864 -5.865 -20.419 1.00 81.62 108 GLU A CA 1
ATOM 861 C C . GLU A 1 108 ? 6.643 -6.673 -19.943 1.00 81.62 108 GLU A C 1
ATOM 863 O O . GLU A 1 108 ? 5.504 -6.286 -20.175 1.00 81.62 108 GLU A O 1
ATOM 868 N N . GLU A 1 109 ? 6.860 -7.807 -19.270 1.00 89.19 109 GLU A N 1
ATOM 869 C CA . GLU A 1 109 ? 5.769 -8.634 -18.760 1.00 89.19 109 GLU A CA 1
ATOM 870 C C . GLU A 1 109 ? 5.018 -7.930 -17.615 1.00 89.19 109 GLU A C 1
ATOM 872 O O . GLU A 1 109 ? 5.668 -7.407 -16.703 1.00 89.19 109 GLU A O 1
ATOM 877 N N . PRO A 1 110 ? 3.672 -7.992 -17.592 1.00 93.19 110 PRO A N 1
ATOM 878 C CA . PRO A 1 110 ? 2.874 -7.474 -16.485 1.00 93.19 110 PRO A CA 1
ATOM 879 C C . PRO A 1 110 ? 3.295 -8.083 -15.145 1.00 93.19 110 PRO A C 1
ATOM 881 O O . PRO A 1 110 ? 3.444 -9.304 -15.019 1.00 93.19 110 PRO A O 1
ATOM 884 N N . ARG A 1 111 ? 3.450 -7.236 -14.126 1.00 94.38 111 ARG A N 1
ATOM 885 C CA . ARG A 1 111 ? 3.764 -7.627 -12.746 1.00 94.38 111 ARG A CA 1
ATOM 886 C C . ARG A 1 111 ? 2.667 -7.082 -11.831 1.00 94.38 111 ARG A C 1
ATOM 888 O O . ARG A 1 111 ? 2.833 -5.981 -11.312 1.00 94.38 111 ARG A O 1
ATOM 895 N N . PRO A 1 112 ? 1.560 -7.824 -11.640 1.00 96.50 112 PRO A N 1
ATOM 896 C CA . PRO A 1 112 ? 0.336 -7.313 -11.024 1.00 96.50 112 PRO A CA 1
ATOM 897 C C . PRO A 1 112 ? 0.437 -7.196 -9.489 1.00 96.50 112 PRO A C 1
ATOM 899 O O . PRO A 1 112 ? -0.300 -7.840 -8.742 1.00 96.50 112 PRO A O 1
ATOM 902 N N . PHE A 1 113 ? 1.403 -6.423 -8.991 1.00 97.75 113 PHE A N 1
ATOM 903 C CA . PHE A 1 113 ? 1.687 -6.286 -7.564 1.00 97.75 113 PHE A CA 1
ATOM 904 C C . PHE A 1 113 ? 0.554 -5.570 -6.815 1.00 97.75 113 PHE A C 1
ATOM 906 O O . PHE A 1 113 ? 0.290 -5.899 -5.657 1.00 97.75 113 PHE A O 1
ATOM 913 N N . VAL A 1 114 ? -0.149 -4.632 -7.459 1.00 97.88 114 VAL A N 1
ATOM 914 C CA . VAL A 1 114 ? -1.298 -3.938 -6.863 1.00 97.88 114 VAL A CA 1
ATOM 915 C C . VAL A 1 114 ? -2.472 -4.899 -6.743 1.00 97.88 114 VAL A C 1
ATOM 917 O O . VAL A 1 114 ? -3.107 -4.962 -5.687 1.00 97.88 114 VAL A O 1
ATOM 920 N N . GLN A 1 115 ? -2.772 -5.663 -7.797 1.00 98.31 115 GLN A N 1
ATOM 921 C CA . GLN A 1 115 ? -3.839 -6.659 -7.741 1.00 98.31 115 GLN A CA 1
ATOM 922 C C . GLN A 1 115 ? -3.535 -7.750 -6.706 1.00 98.31 115 GLN A C 1
ATOM 924 O O . GLN A 1 115 ? -4.384 -8.022 -5.859 1.00 98.31 115 GLN A O 1
ATOM 929 N N . ASN A 1 116 ? -2.312 -8.285 -6.687 1.00 98.38 116 ASN A N 1
ATOM 930 C CA . ASN A 1 116 ? -1.908 -9.291 -5.703 1.00 98.38 116 ASN A CA 1
ATOM 931 C C . ASN A 1 116 ? -2.012 -8.760 -4.263 1.00 98.38 116 ASN A C 1
ATOM 933 O O . ASN A 1 116 ? -2.507 -9.465 -3.385 1.00 98.38 116 ASN A O 1
ATOM 937 N N . THR A 1 117 ? -1.635 -7.496 -4.034 1.00 98.38 117 THR A N 1
ATOM 938 C CA . THR A 1 117 ? -1.803 -6.829 -2.732 1.00 98.38 117 THR A CA 1
ATOM 939 C C . THR A 1 117 ? -3.269 -6.768 -2.318 1.00 98.38 117 THR A C 1
ATOM 941 O O . THR A 1 117 ? -3.593 -7.047 -1.165 1.00 98.38 117 THR A O 1
ATOM 944 N N . LYS A 1 118 ? -4.181 -6.414 -3.234 1.00 98.19 118 LYS A N 1
ATOM 945 C CA . LYS A 1 118 ? -5.625 -6.380 -2.945 1.00 98.19 118 LYS A CA 1
ATOM 946 C C . LYS A 1 118 ? -6.153 -7.765 -2.594 1.00 98.19 118 LYS A C 1
ATOM 948 O O . LYS A 1 118 ? -6.884 -7.900 -1.612 1.00 98.19 118 LYS A O 1
ATOM 953 N N . ASP A 1 119 ? -5.765 -8.773 -3.366 1.00 98.50 119 ASP A N 1
ATOM 954 C CA . ASP A 1 119 ? -6.210 -10.149 -3.165 1.00 98.50 119 ASP A CA 1
ATOM 955 C C . ASP A 1 119 ? -5.725 -10.685 -1.811 1.00 98.50 119 ASP A C 1
ATOM 957 O O . ASP A 1 119 ? -6.518 -11.221 -1.031 1.00 98.50 119 ASP A O 1
ATOM 961 N N . GLU A 1 120 ? -4.454 -10.453 -1.466 1.00 98.44 120 GLU A N 1
ATOM 962 C CA . GLU A 1 120 ? -3.899 -10.844 -0.169 1.00 98.44 120 GLU A CA 1
ATOM 963 C C . GLU A 1 120 ? -4.504 -10.034 0.986 1.00 98.44 120 GLU A C 1
ATOM 965 O O . GLU A 1 120 ? -4.808 -10.593 2.043 1.00 98.44 120 GLU A O 1
ATOM 970 N N . LEU A 1 121 ? -4.765 -8.738 0.803 1.00 97.88 121 LEU A N 1
ATOM 971 C CA . LEU A 1 121 ? -5.412 -7.895 1.811 1.00 97.88 121 LEU A CA 1
ATOM 972 C C . LEU A 1 121 ? -6.827 -8.391 2.152 1.00 97.88 121 LEU A C 1
ATOM 974 O O . LEU A 1 121 ? -7.216 -8.388 3.328 1.00 97.88 121 LEU A O 1
ATOM 978 N N . VAL A 1 122 ? -7.588 -8.830 1.143 1.00 97.56 122 VAL A N 1
ATOM 979 C CA . VAL A 1 122 ? -8.926 -9.416 1.309 1.00 97.56 122 VAL A CA 1
ATOM 980 C C . VAL A 1 122 ? -8.834 -10.805 1.935 1.00 97.56 122 VAL A C 1
ATOM 982 O O . VAL A 1 122 ? -9.537 -11.072 2.909 1.00 97.56 122 VAL A O 1
ATOM 985 N N . ALA A 1 123 ? -7.953 -11.675 1.442 1.00 98.19 123 ALA A N 1
ATOM 986 C CA . ALA A 1 123 ? -7.815 -13.038 1.953 1.00 98.19 123 ALA A CA 1
ATOM 987 C C . ALA A 1 123 ? -7.325 -13.069 3.412 1.00 98.19 123 ALA A C 1
ATOM 989 O O . ALA A 1 123 ? -7.849 -13.809 4.245 1.00 98.19 123 ALA A O 1
ATOM 990 N N . SER A 1 124 ? -6.339 -12.234 3.746 1.00 97.88 124 SER A N 1
ATOM 991 C CA . SER A 1 124 ? -5.743 -12.170 5.084 1.00 97.88 124 SER A CA 1
ATOM 992 C C . SER A 1 124 ? -6.585 -11.385 6.088 1.00 97.88 124 SER A C 1
ATOM 994 O O . SER A 1 124 ? -6.391 -11.555 7.299 1.00 97.88 124 SER A O 1
ATOM 996 N N . GLN A 1 125 ? -7.494 -10.522 5.613 1.00 98.00 125 GLN A N 1
ATOM 997 C CA . GLN A 1 125 ? -8.239 -9.558 6.429 1.00 98.00 125 GLN A CA 1
ATOM 998 C C . GLN A 1 125 ? -7.316 -8.665 7.282 1.00 98.00 125 GLN A C 1
ATOM 1000 O O . GLN A 1 125 ? -7.686 -8.259 8.387 1.00 98.00 125 GLN A O 1
ATOM 1005 N N . LEU A 1 126 ? -6.099 -8.371 6.801 1.00 97.88 126 LEU A N 1
ATOM 1006 C CA . LEU A 1 126 ? -5.076 -7.634 7.556 1.00 97.88 126 LEU A CA 1
ATOM 1007 C C . LEU A 1 126 ? -5.604 -6.294 8.094 1.00 97.88 126 LEU A C 1
ATOM 1009 O O . LEU A 1 126 ? -5.468 -6.012 9.281 1.00 97.88 126 LEU A O 1
ATOM 1013 N N . HIS A 1 127 ? -6.283 -5.514 7.251 1.00 96.19 127 HIS A N 1
ATOM 1014 C CA . HIS A 1 127 ? -6.884 -4.229 7.621 1.00 96.19 127 HIS A CA 1
ATOM 1015 C C . HIS A 1 127 ? -7.889 -4.338 8.784 1.00 96.19 127 HIS A C 1
ATOM 1017 O O . HIS A 1 127 ? -7.863 -3.516 9.699 1.00 96.19 127 HIS A O 1
ATOM 1023 N N . VAL A 1 128 ? -8.736 -5.375 8.797 1.00 96.31 128 VAL A N 1
ATOM 1024 C CA . VAL A 1 128 ? -9.705 -5.618 9.882 1.00 96.31 128 VAL A CA 1
ATOM 1025 C C . VAL A 1 128 ? -8.995 -6.014 11.171 1.00 96.31 128 VAL A C 1
ATOM 1027 O O . VAL A 1 128 ? -9.347 -5.527 12.246 1.00 96.31 128 VAL A O 1
ATOM 1030 N N . LYS A 1 129 ? -7.995 -6.899 11.073 1.00 97.25 129 LYS A N 1
ATOM 1031 C CA . LYS A 1 129 ? -7.218 -7.372 12.226 1.00 97.25 129 LYS A CA 1
ATOM 1032 C C . LYS A 1 129 ? -6.505 -6.210 12.916 1.00 97.25 129 LYS A C 1
ATOM 1034 O O . LYS A 1 129 ? -6.717 -6.012 14.109 1.00 97.25 129 LYS A O 1
ATOM 1039 N N . VAL A 1 130 ? -5.771 -5.399 12.151 1.00 97.50 130 VAL A N 1
ATOM 1040 C CA . VAL A 1 130 ? -5.041 -4.230 12.669 1.00 97.50 130 VAL A CA 1
ATOM 1041 C C . VAL A 1 130 ? -6.003 -3.219 13.293 1.00 97.50 130 VAL A C 1
ATOM 1043 O O . VAL A 1 130 ? -5.805 -2.818 14.438 1.00 97.50 130 VAL A O 1
ATOM 1046 N N . LEU A 1 131 ? -7.101 -2.873 12.609 1.00 96.50 131 LEU A N 1
ATOM 1047 C CA . LEU A 1 131 ? -8.094 -1.945 13.157 1.00 96.50 131 LEU A CA 1
ATOM 1048 C C . LEU A 1 131 ? -8.675 -2.446 14.487 1.00 96.50 131 LEU A C 1
ATOM 1050 O O . LEU A 1 131 ? -8.763 -1.682 15.448 1.00 96.50 131 LEU A O 1
ATOM 1054 N N . ARG A 1 132 ? -9.068 -3.724 14.565 1.00 95.69 132 ARG A N 1
ATOM 1055 C CA . ARG A 1 132 ? -9.640 -4.318 15.783 1.00 95.69 132 ARG A CA 1
ATOM 1056 C C . ARG A 1 132 ? -8.636 -4.305 16.936 1.00 95.69 132 ARG A C 1
ATOM 1058 O O . ARG A 1 132 ? -8.998 -3.948 18.059 1.00 95.69 132 ARG A O 1
ATOM 1065 N N . GLU A 1 133 ? -7.396 -4.702 16.673 1.00 96.56 133 GLU A N 1
ATOM 1066 C CA . GLU A 1 133 ? -6.331 -4.749 17.677 1.00 96.56 133 GLU A CA 1
ATOM 1067 C C . GLU A 1 133 ? -6.019 -3.358 18.238 1.00 96.56 133 GLU A C 1
ATOM 1069 O O . GLU A 1 133 ? -5.973 -3.183 19.459 1.00 96.56 133 GLU A O 1
ATOM 1074 N N . GLU A 1 134 ? -5.893 -2.353 17.373 1.00 97.12 134 GLU A N 1
ATOM 1075 C CA . GLU A 1 134 ? -5.621 -0.979 17.791 1.00 97.12 134 GLU A CA 1
ATOM 1076 C C . GLU A 1 134 ? -6.819 -0.338 18.502 1.00 97.12 134 GLU A C 1
ATOM 1078 O O . GLU A 1 134 ? -6.651 0.302 19.543 1.00 97.12 134 GLU A O 1
ATOM 1083 N N . MET A 1 135 ? -8.053 -0.583 18.045 1.00 95.69 135 MET A N 1
ATOM 1084 C CA . MET A 1 135 ? -9.261 -0.125 18.747 1.00 95.69 135 MET A CA 1
ATOM 1085 C C . MET A 1 135 ? -9.324 -0.687 20.172 1.00 95.69 135 MET A C 1
ATOM 1087 O O . MET A 1 135 ? -9.611 0.053 21.120 1.00 95.69 135 MET A O 1
ATOM 1091 N N . LYS A 1 136 ? -8.971 -1.967 20.351 1.00 95.06 136 LYS A N 1
ATOM 1092 C CA . LYS A 1 136 ? -8.901 -2.612 21.667 1.00 95.06 136 LYS A CA 1
ATOM 1093 C C . LYS A 1 136 ? -7.842 -1.971 22.563 1.00 95.06 136 LYS A C 1
ATOM 1095 O O . LYS A 1 136 ? -8.126 -1.717 23.733 1.00 95.06 136 LYS A O 1
ATOM 1100 N N . LYS A 1 137 ? -6.662 -1.639 22.026 1.00 94.44 137 LYS A N 1
ATOM 1101 C CA . LYS A 1 137 ? -5.611 -0.897 22.754 1.00 94.44 137 LYS A CA 1
ATOM 1102 C C . LYS A 1 137 ? -6.070 0.499 23.187 1.00 94.44 137 LYS A C 1
ATOM 1104 O O . LYS A 1 137 ? -5.627 0.989 24.222 1.00 94.44 137 LYS A O 1
ATOM 1109 N N . LYS A 1 138 ? -6.985 1.130 22.442 1.00 92.25 138 LYS A N 1
ATOM 1110 C CA . LYS A 1 138 ? -7.613 2.416 22.803 1.00 92.25 138 LYS A CA 1
ATOM 1111 C C . LYS A 1 138 ? -8.838 2.275 23.724 1.00 92.25 138 LYS A C 1
ATOM 1113 O O . LYS A 1 138 ? -9.493 3.276 24.008 1.00 92.25 138 LYS A O 1
ATOM 1118 N N . GLY A 1 139 ? -9.147 1.067 24.204 1.00 90.69 139 GLY A N 1
ATOM 1119 C CA . GLY A 1 139 ? -10.235 0.807 25.152 1.00 90.69 139 GLY A CA 1
ATOM 1120 C C . GLY A 1 139 ? -11.601 0.530 24.516 1.00 90.69 139 GLY A C 1
ATOM 1121 O O . GLY A 1 139 ? -12.589 0.413 25.239 1.00 90.69 139 GLY A O 1
ATOM 1122 N N . PHE A 1 140 ? -11.681 0.391 23.189 1.00 88.12 140 PHE A N 1
ATOM 1123 C CA . PHE A 1 140 ? -12.908 0.006 22.493 1.00 88.12 140 PHE A CA 1
ATOM 1124 C C . PHE A 1 140 ? -12.912 -1.499 22.225 1.00 88.12 140 PHE A C 1
ATOM 1126 O O . PHE A 1 140 ? -12.112 -2.010 21.445 1.00 88.12 140 PHE A O 1
ATOM 1133 N N . ASN A 1 141 ? -13.831 -2.230 22.856 1.00 83.81 141 ASN A N 1
ATOM 1134 C CA . ASN A 1 141 ? -13.980 -3.661 22.606 1.00 83.81 141 ASN A CA 1
ATOM 1135 C C . ASN A 1 141 ? -14.858 -3.896 21.367 1.00 83.81 141 ASN A C 1
ATOM 1137 O O . ASN A 1 141 ? -16.084 -3.935 21.465 1.00 83.81 141 ASN A O 1
ATOM 1141 N N . VAL A 1 142 ? -14.220 -4.017 20.203 1.00 76.62 142 VAL A N 1
ATOM 1142 C CA . VAL A 1 142 ? -14.882 -4.276 18.917 1.00 76.62 142 VAL A CA 1
ATOM 1143 C C . VAL A 1 142 ? -14.898 -5.787 18.670 1.00 76.62 142 VAL A C 1
ATOM 1145 O O . VAL A 1 142 ? -13.839 -6.418 18.662 1.00 76.62 142 VAL A O 1
ATOM 1148 N N . ARG A 1 143 ? -16.092 -6.369 18.516 1.00 65.94 143 ARG A N 1
ATOM 1149 C CA . ARG A 1 143 ? -16.274 -7.791 18.180 1.00 65.94 143 ARG A CA 1
ATOM 1150 C C . ARG A 1 143 ? -16.156 -7.982 16.673 1.00 65.94 143 ARG A C 1
ATOM 1152 O O . ARG A 1 143 ? -16.837 -7.233 15.949 1.00 65.94 143 ARG A O 1
#

Sequence (143 aa):
MANNLAEVIAKAKEVAQKILENEVAEAIIKLEQDHIQKDVYNAYTPKIYPRTGDLKKKENFKIERTLNGISVKNVTVHNGVNGEVKDIVDTVEYGRNYDFTGYAYSYEEPRPFVQNTKDELVASQLHVKVLREEMKKKGFNVR

pLDDT: mean 91.0, std 9.81, range [45.12, 98.56]